Protein AF-A0A1Q3H1D0-F1 (afdb_monomer_lite)

Sequence (96 aa):
MNHSVKCPDCQSEKIVIHGYERLSLLCVSCALVFTPELAIVKPDTEGNLRRLMFMTKQISSSATLALYRDLTGRSKAEAKKFVEGITFESIKITKA

Radius of gyration: 13.1 Å; chains: 1; bounding box: 30×27×30 Å

pLDDT: mean 82.78, std 12.94, range [34.0, 93.62]

Foldseek 3Di:
DPQQFAQLAPRDSQWDFDDDPATWIARPVPRDIQGLVVCLVCVPPLLNVLRNLSRVVSVPLVVSLVVVCVSPVDDSVVSNVSSVPRDS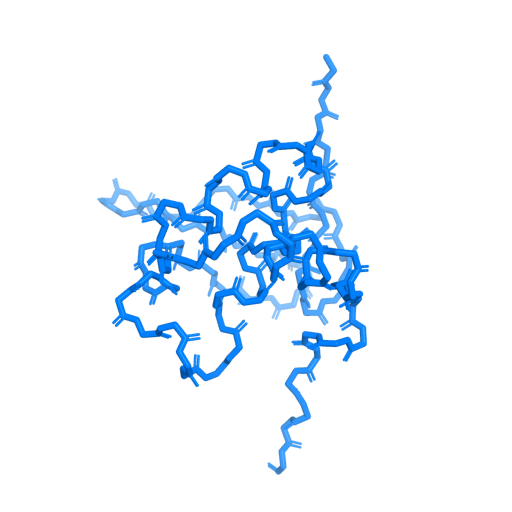VVNHPPPD

Structure (mmCIF, N/CA/C/O backbone):
data_AF-A0A1Q3H1D0-F1
#
_entry.id   AF-A0A1Q3H1D0-F1
#
loop_
_atom_site.group_PDB
_atom_site.id
_atom_site.type_symbol
_atom_site.label_atom_id
_atom_site.label_alt_id
_atom_site.label_comp_id
_atom_site.label_asym_id
_atom_site.label_entity_id
_atom_site.label_seq_id
_atom_site.pdbx_PDB_ins_code
_atom_site.Cartn_x
_atom_site.Cartn_y
_atom_site.Cartn_z
_atom_site.occupancy
_atom_site.B_iso_or_equiv
_atom_site.auth_seq_id
_atom_site.auth_comp_id
_atom_site.auth_asym_id
_atom_site.auth_atom_id
_atom_site.pdbx_PDB_model_num
ATOM 1 N N . MET A 1 1 ? 16.670 0.116 11.729 1.00 42.84 1 MET A N 1
ATOM 2 C CA . MET A 1 1 ? 16.050 -1.021 11.013 1.00 42.84 1 MET A CA 1
ATOM 3 C C . MET A 1 1 ? 15.915 -0.631 9.549 1.00 42.84 1 MET A C 1
ATOM 5 O O . MET A 1 1 ? 15.287 0.384 9.284 1.00 42.84 1 MET A O 1
ATOM 9 N N . ASN A 1 2 ? 16.51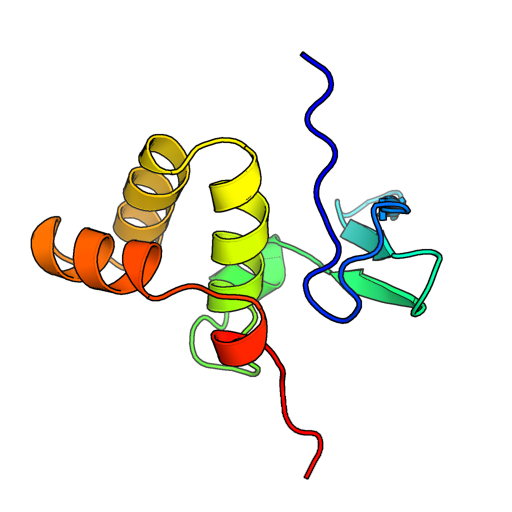4 -1.380 8.618 1.00 51.91 2 ASN A N 1
ATOM 10 C CA . ASN A 1 2 ? 16.227 -1.213 7.189 1.00 51.91 2 ASN A CA 1
ATOM 11 C C . ASN A 1 2 ? 14.917 -1.945 6.896 1.00 51.91 2 ASN A C 1
ATOM 13 O O . ASN A 1 2 ? 14.896 -3.172 6.829 1.00 51.91 2 ASN A O 1
ATOM 17 N N . HIS A 1 3 ? 13.815 -1.206 6.796 1.00 58.22 3 HIS A N 1
ATOM 18 C CA . HIS A 1 3 ? 12.543 -1.784 6.380 1.00 58.22 3 HIS A CA 1
ATOM 19 C C . HIS A 1 3 ? 12.596 -2.021 4.869 1.00 58.22 3 HIS A C 1
ATOM 21 O O . HIS A 1 3 ? 12.545 -1.077 4.085 1.00 58.22 3 HIS A O 1
ATOM 27 N N . SER A 1 4 ? 12.740 -3.284 4.469 1.00 75.81 4 SER A N 1
ATOM 28 C CA . SER A 1 4 ? 12.585 -3.696 3.075 1.00 75.81 4 SER A CA 1
ATOM 29 C C . SER A 1 4 ? 11.090 -3.764 2.758 1.00 75.81 4 SER A C 1
ATOM 31 O O . SER A 1 4 ? 10.361 -4.552 3.361 1.00 75.81 4 SER A O 1
ATOM 33 N N . VAL A 1 5 ? 10.616 -2.892 1.866 1.00 86.81 5 VAL A N 1
ATOM 34 C CA . VAL A 1 5 ? 9.222 -2.887 1.403 1.00 86.81 5 VAL A CA 1
ATOM 35 C C . VAL A 1 5 ? 9.107 -3.822 0.203 1.00 86.81 5 VAL A C 1
ATOM 37 O O . VAL A 1 5 ? 9.832 -3.683 -0.779 1.00 86.81 5 VAL A O 1
ATOM 40 N N . LYS A 1 6 ? 8.169 -4.765 0.266 1.00 91.00 6 LYS A N 1
ATOM 41 C CA . LYS A 1 6 ? 7.857 -5.700 -0.816 1.00 91.00 6 LYS A CA 1
ATOM 42 C C . LYS A 1 6 ? 6.917 -5.083 -1.832 1.00 91.00 6 LYS A C 1
ATOM 44 O O . LYS A 1 6 ? 5.954 -4.395 -1.477 1.00 91.00 6 LYS A O 1
ATOM 49 N N . CYS A 1 7 ? 7.179 -5.398 -3.097 1.00 90.75 7 CYS A N 1
ATOM 50 C CA . CYS A 1 7 ? 6.414 -4.913 -4.232 1.00 90.75 7 CYS A CA 1
ATOM 51 C C . CYS A 1 7 ? 4.953 -5.373 -4.134 1.00 90.75 7 CYS A C 1
ATOM 53 O O . CYS A 1 7 ? 4.710 -6.567 -3.937 1.00 90.75 7 CYS A O 1
ATOM 55 N N . PRO A 1 8 ? 3.979 -4.469 -4.329 1.00 89.12 8 PRO A N 1
ATOM 56 C CA . PRO A 1 8 ? 2.566 -4.822 -4.258 1.00 89.12 8 PRO A CA 1
ATOM 57 C C . PRO A 1 8 ? 2.085 -5.729 -5.406 1.00 89.12 8 PRO A C 1
ATOM 59 O O . PRO A 1 8 ? 1.008 -6.299 -5.285 1.00 89.12 8 PRO A O 1
ATOM 62 N N . ASP A 1 9 ? 2.870 -5.907 -6.478 1.00 88.50 9 ASP A N 1
ATOM 63 C CA . ASP A 1 9 ? 2.486 -6.731 -7.639 1.00 88.50 9 ASP A CA 1
ATOM 64 C C . ASP A 1 9 ? 3.202 -8.087 -7.709 1.00 88.50 9 ASP A C 1
ATOM 66 O O . ASP A 1 9 ? 2.634 -9.053 -8.213 1.00 88.50 9 ASP A O 1
ATOM 70 N N . CYS A 1 10 ? 4.437 -8.188 -7.207 1.00 90.25 10 CYS A N 1
ATOM 71 C CA . CYS A 1 10 ? 5.235 -9.420 -7.303 1.00 90.25 10 CYS A CA 1
ATOM 72 C C . CYS A 1 10 ? 5.935 -9.83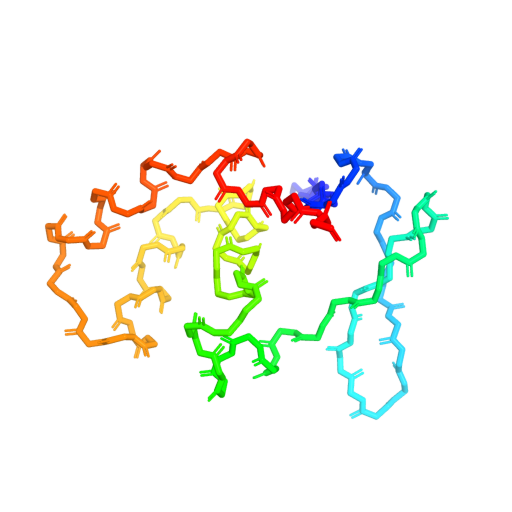3 -6.002 1.00 90.25 10 CYS A C 1
ATOM 74 O O . CYS A 1 10 ? 6.715 -10.780 -6.013 1.00 90.25 10 CYS A O 1
ATOM 76 N N . GLN A 1 11 ? 5.706 -9.114 -4.896 1.00 90.88 11 GLN A N 1
ATOM 77 C CA . GLN A 1 11 ? 6.333 -9.326 -3.581 1.00 90.88 11 GLN A CA 1
ATOM 78 C C . GLN A 1 11 ? 7.869 -9.254 -3.537 1.00 90.88 11 GLN A C 1
ATOM 80 O O . GLN A 1 11 ? 8.464 -9.508 -2.491 1.00 90.88 11 GLN A O 1
ATOM 85 N N . SER A 1 12 ? 8.521 -8.865 -4.633 1.00 91.44 12 SER A N 1
ATOM 86 C CA . SER A 1 12 ? 9.965 -8.650 -4.658 1.00 91.44 12 SER A CA 1
ATOM 87 C C . SER A 1 12 ? 10.378 -7.515 -3.724 1.00 91.44 12 SER A C 1
ATOM 89 O O . SER A 1 12 ? 9.733 -6.470 -3.676 1.00 91.44 12 SER A O 1
ATOM 91 N N . GLU A 1 13 ? 11.499 -7.703 -3.038 1.00 91.06 13 GLU A N 1
ATOM 92 C CA . GLU A 1 13 ? 12.161 -6.693 -2.204 1.00 91.06 13 GLU A CA 1
ATOM 93 C C . GLU A 1 13 ? 13.028 -5.724 -3.027 1.00 91.06 13 GLU A C 1
ATOM 95 O O . GLU A 1 13 ? 13.599 -4.774 -2.500 1.00 91.06 13 GLU A O 1
ATOM 100 N N . LYS A 1 14 ? 13.124 -5.938 -4.347 1.00 90.12 14 LYS A N 1
ATOM 101 C CA . LYS A 1 14 ? 13.907 -5.102 -5.266 1.00 90.12 14 LYS A CA 1
ATOM 102 C C . LYS A 1 14 ? 13.129 -3.846 -5.669 1.00 90.12 14 LYS A C 1
ATOM 104 O O . LYS A 1 14 ? 12.819 -3.665 -6.849 1.00 90.12 14 LYS A O 1
ATOM 109 N N . ILE A 1 15 ? 12.773 -3.015 -4.691 1.00 89.69 15 ILE A N 1
ATOM 110 C CA . ILE A 1 15 ? 12.173 -1.694 -4.913 1.00 89.69 15 ILE A CA 1
ATOM 111 C C . ILE A 1 15 ? 13.245 -0.616 -4.780 1.00 89.69 15 ILE A C 1
ATOM 113 O O . ILE A 1 15 ? 14.009 -0.604 -3.818 1.00 89.69 15 ILE A O 1
ATOM 117 N N . VAL A 1 16 ? 13.271 0.311 -5.735 1.00 88.75 16 VAL A N 1
ATOM 118 C CA . VAL A 1 16 ? 14.158 1.477 -5.735 1.00 88.75 16 VAL A CA 1
ATOM 119 C C . VAL A 1 16 ? 13.354 2.764 -5.892 1.00 88.75 16 VAL A C 1
ATOM 121 O O . VAL A 1 16 ? 12.245 2.753 -6.429 1.00 88.75 16 VAL A O 1
ATOM 124 N N . ILE A 1 17 ? 13.920 3.883 -5.443 1.00 86.69 17 ILE A N 1
ATOM 125 C CA . ILE A 1 17 ? 13.377 5.208 -5.752 1.00 86.69 17 ILE A CA 1
ATOM 126 C C . ILE A 1 17 ? 13.600 5.479 -7.245 1.00 86.69 17 ILE A C 1
ATOM 128 O O . ILE A 1 17 ? 14.678 5.224 -7.780 1.00 86.69 17 ILE A O 1
ATOM 132 N N . HIS A 1 18 ? 12.567 5.975 -7.917 1.00 85.12 18 HIS A N 1
ATOM 133 C CA . HIS A 1 18 ? 12.554 6.296 -9.335 1.00 85.12 18 HIS A CA 1
ATOM 134 C C . HIS A 1 18 ? 11.913 7.668 -9.560 1.00 85.12 18 HIS A C 1
ATOM 136 O O . HIS A 1 18 ? 10.889 7.983 -8.957 1.00 85.12 18 HIS A O 1
ATOM 142 N N . GLY A 1 19 ? 12.492 8.454 -10.466 1.00 77.06 19 GLY A N 1
ATOM 143 C CA . GLY A 1 19 ? 12.028 9.801 -10.800 1.00 77.06 19 GLY A CA 1
ATOM 144 C C . GLY A 1 19 ? 12.893 10.900 -10.180 1.00 77.06 19 GLY A C 1
ATOM 145 O O . GLY A 1 19 ? 13.355 10.782 -9.049 1.00 77.06 19 GLY A O 1
ATOM 146 N N . TYR A 1 20 ? 13.133 11.955 -10.962 1.00 63.41 20 TYR A N 1
ATOM 147 C CA . TYR A 1 20 ? 13.962 13.105 -10.576 1.00 63.41 20 TYR A CA 1
ATOM 148 C C . TYR A 1 20 ? 13.119 14.254 -9.993 1.00 63.41 20 TYR A C 1
ATOM 150 O O . TYR A 1 20 ? 13.564 14.953 -9.091 1.00 63.41 20 TYR A O 1
ATOM 158 N N . GLU A 1 21 ? 11.879 14.416 -10.474 1.00 74.50 21 GLU A N 1
ATOM 159 C CA . GLU A 1 21 ? 10.962 15.500 -10.073 1.00 74.50 21 GLU A CA 1
ATOM 160 C C . GLU A 1 21 ? 9.761 15.019 -9.246 1.00 74.50 21 GLU A C 1
ATOM 162 O O . GLU A 1 21 ? 9.146 15.799 -8.523 1.00 74.50 21 GLU A O 1
ATOM 167 N N . ARG A 1 22 ? 9.412 13.731 -9.345 1.00 75.94 22 ARG A N 1
ATOM 168 C CA . ARG A 1 22 ? 8.327 13.102 -8.581 1.00 75.94 22 ARG A CA 1
ATOM 169 C C . ARG A 1 22 ? 8.821 11.822 -7.943 1.00 75.94 22 ARG A C 1
ATOM 171 O O . ARG A 1 22 ? 9.397 10.978 -8.630 1.00 75.94 22 ARG A O 1
ATOM 178 N N . LEU A 1 23 ? 8.540 11.659 -6.654 1.00 82.44 23 LEU A N 1
ATOM 179 C CA . LEU A 1 23 ? 8.907 10.457 -5.920 1.00 82.44 23 LEU A CA 1
ATOM 180 C C . LEU A 1 23 ? 8.037 9.285 -6.392 1.00 82.44 23 LEU A C 1
ATOM 182 O O . LEU A 1 23 ? 6.868 9.169 -6.026 1.00 82.44 23 LEU A O 1
ATOM 186 N N . SER A 1 24 ? 8.614 8.406 -7.204 1.00 87.50 24 SER A N 1
ATOM 187 C CA . SER A 1 24 ? 8.014 7.121 -7.559 1.00 87.50 24 SER A CA 1
ATOM 188 C C . SER A 1 24 ? 8.873 5.975 -7.034 1.00 87.50 24 SER A C 1
ATOM 190 O O . SER A 1 24 ? 10.053 6.129 -6.726 1.00 87.50 24 SER A O 1
ATOM 192 N N . LEU A 1 25 ? 8.264 4.806 -6.908 1.00 89.12 25 LEU A N 1
ATOM 193 C CA . LEU A 1 25 ? 8.921 3.564 -6.531 1.00 89.12 25 LEU A CA 1
ATOM 194 C C . LEU A 1 25 ? 8.908 2.633 -7.739 1.00 89.12 25 LEU A C 1
ATOM 196 O O . LEU A 1 25 ? 7.844 2.338 -8.275 1.00 89.12 25 LEU A O 1
ATOM 200 N N . LEU A 1 26 ? 10.076 2.165 -8.166 1.00 89.88 26 LEU A N 1
ATOM 201 C CA . LEU A 1 26 ? 10.217 1.177 -9.231 1.00 89.88 26 LEU A CA 1
ATOM 202 C C . LEU A 1 26 ? 10.521 -0.188 -8.620 1.00 89.88 26 LEU A C 1
ATOM 204 O O . LEU A 1 26 ? 11.515 -0.345 -7.913 1.00 89.88 26 LEU A O 1
ATOM 208 N N . CYS A 1 27 ? 9.718 -1.198 -8.942 1.00 92.31 27 CYS A N 1
ATOM 209 C CA . CYS A 1 27 ? 10.106 -2.583 -8.716 1.00 92.31 27 CYS A CA 1
ATOM 210 C C . CYS A 1 27 ? 10.939 -3.090 -9.894 1.00 92.31 27 CYS A C 1
ATOM 212 O O . CYS A 1 27 ? 10.422 -3.298 -10.989 1.00 92.31 27 CYS A O 1
ATOM 214 N N . VAL A 1 28 ? 12.214 -3.380 -9.651 1.00 91.81 28 VAL A N 1
ATOM 215 C CA . VAL A 1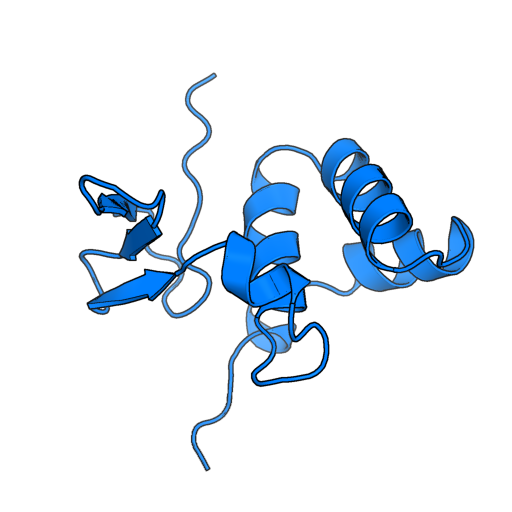 28 ? 13.144 -3.871 -10.681 1.00 91.81 28 VAL A CA 1
ATOM 216 C C . VAL A 1 28 ? 12.753 -5.269 -11.184 1.00 91.81 28 VAL A C 1
ATOM 218 O O . VAL A 1 28 ? 13.119 -5.658 -12.287 1.00 91.81 28 VAL A O 1
ATOM 221 N N . SER A 1 29 ? 11.988 -6.039 -10.402 1.00 93.62 29 SER A N 1
ATOM 222 C CA . SER A 1 29 ? 11.588 -7.404 -10.775 1.00 93.62 29 SER A CA 1
ATOM 223 C C . SER A 1 29 ? 10.410 -7.481 -11.739 1.00 93.62 29 SER A C 1
ATOM 225 O O . SER A 1 29 ? 10.392 -8.379 -12.572 1.00 93.62 29 SER A O 1
ATOM 227 N N . CYS A 1 30 ? 9.421 -6.594 -11.621 1.00 91.12 30 CYS A N 1
ATOM 228 C CA . CYS A 1 30 ? 8.226 -6.619 -12.477 1.00 91.12 30 CYS A CA 1
ATOM 229 C C . CYS A 1 30 ? 8.003 -5.323 -13.265 1.00 91.12 30 CYS A C 1
ATOM 231 O O . CYS A 1 30 ? 6.969 -5.184 -13.910 1.00 91.12 30 CYS A O 1
ATOM 233 N N . ALA A 1 31 ? 8.945 -4.379 -13.190 1.00 90.00 31 ALA A N 1
ATOM 234 C CA . ALA A 1 31 ? 8.867 -3.053 -13.799 1.00 90.00 31 ALA A CA 1
ATOM 235 C C . ALA A 1 31 ? 7.653 -2.210 -13.358 1.00 90.00 31 ALA A C 1
ATOM 237 O O . ALA A 1 31 ? 7.324 -1.218 -14.005 1.00 90.00 31 ALA A O 1
ATOM 238 N N . LEU A 1 32 ? 6.996 -2.565 -12.244 1.00 87.94 32 LEU A N 1
ATOM 239 C CA . LEU A 1 32 ? 5.950 -1.728 -11.662 1.00 87.94 32 LEU A CA 1
ATOM 240 C C . LEU A 1 32 ? 6.550 -0.378 -11.264 1.00 87.94 32 LEU A C 1
ATOM 242 O O . LEU A 1 32 ? 7.447 -0.335 -10.422 1.00 87.94 32 LEU A O 1
ATOM 246 N N . VAL A 1 33 ? 5.991 0.703 -11.800 1.00 88.81 33 VAL A N 1
ATOM 247 C CA . VAL A 1 33 ? 6.217 2.065 -11.316 1.00 88.81 33 VAL A CA 1
ATOM 248 C C . VAL A 1 33 ? 5.013 2.468 -10.478 1.00 88.81 33 VAL A C 1
ATOM 250 O O . VAL A 1 33 ? 3.893 2.542 -10.977 1.00 88.81 33 VAL A O 1
ATOM 253 N N . PHE A 1 34 ? 5.236 2.703 -9.191 1.00 87.12 34 PHE A N 1
ATOM 254 C CA . PHE A 1 34 ? 4.211 3.126 -8.254 1.00 87.12 34 PHE A CA 1
ATOM 255 C C . PHE A 1 34 ? 4.452 4.569 -7.818 1.00 87.12 34 PHE A C 1
ATOM 257 O O . PHE A 1 34 ? 5.495 4.882 -7.246 1.00 87.12 34 PHE A O 1
ATOM 264 N N . THR A 1 35 ? 3.469 5.440 -8.032 1.00 87.19 35 THR A N 1
ATOM 265 C CA . THR A 1 35 ? 3.525 6.849 -7.622 1.00 87.19 35 THR A CA 1
ATOM 266 C C . THR A 1 35 ? 2.530 7.081 -6.478 1.00 87.19 35 THR A C 1
ATOM 268 O O . THR A 1 35 ? 1.323 7.127 -6.735 1.00 87.19 35 THR A O 1
ATOM 271 N N . PRO A 1 36 ? 2.990 7.229 -5.217 1.00 81.19 36 PRO A N 1
ATOM 272 C CA . PRO A 1 36 ? 2.112 7.370 -4.051 1.00 81.19 36 PRO A CA 1
ATOM 273 C C . PRO A 1 36 ? 1.106 8.519 -4.154 1.00 81.19 36 PRO A C 1
ATOM 275 O O . PRO A 1 36 ? -0.037 8.370 -3.734 1.00 81.19 36 PRO A O 1
ATOM 278 N N . GLU A 1 37 ? 1.497 9.639 -4.761 1.00 79.75 37 GLU A N 1
ATOM 279 C CA . GLU A 1 37 ? 0.620 10.800 -4.949 1.00 79.75 37 GLU A CA 1
ATOM 280 C C . GLU A 1 37 ? -0.633 10.454 -5.768 1.00 79.75 37 GLU A C 1
ATOM 282 O O . GLU A 1 37 ? -1.739 10.877 -5.434 1.00 79.75 37 GLU A O 1
ATOM 287 N N . LEU A 1 38 ? -0.496 9.613 -6.801 1.00 74.00 38 LEU A N 1
ATOM 288 C CA . LEU A 1 38 ? -1.625 9.206 -7.643 1.00 74.00 38 LEU A CA 1
ATOM 289 C C . LEU A 1 38 ? -2.596 8.274 -6.909 1.00 74.00 38 LEU A C 1
ATOM 291 O O . LEU A 1 38 ? -3.793 8.289 -7.197 1.00 74.00 38 LEU A O 1
ATOM 295 N N . ALA A 1 39 ? -2.103 7.504 -5.936 1.00 74.44 39 ALA A N 1
ATOM 296 C CA . ALA A 1 39 ? -2.939 6.636 -5.110 1.00 74.44 39 ALA A CA 1
ATOM 297 C C . ALA A 1 39 ? -3.917 7.421 -4.222 1.00 74.44 39 ALA A C 1
ATOM 299 O O . ALA A 1 39 ? -4.952 6.882 -3.834 1.00 74.44 39 ALA A O 1
ATOM 300 N N . ILE A 1 40 ? -3.594 8.680 -3.914 1.00 70.56 40 ILE A N 1
ATOM 301 C CA . ILE A 1 40 ? -4.402 9.560 -3.066 1.00 70.56 40 ILE A CA 1
ATOM 302 C C . ILE A 1 40 ? -5.473 10.287 -3.886 1.00 70.56 40 ILE A C 1
ATOM 304 O O . ILE A 1 40 ? -6.605 10.418 -3.435 1.00 70.56 40 ILE A O 1
ATOM 308 N N . VAL A 1 41 ? -5.141 10.729 -5.103 1.00 66.88 41 VAL A N 1
ATOM 309 C CA . VAL A 1 41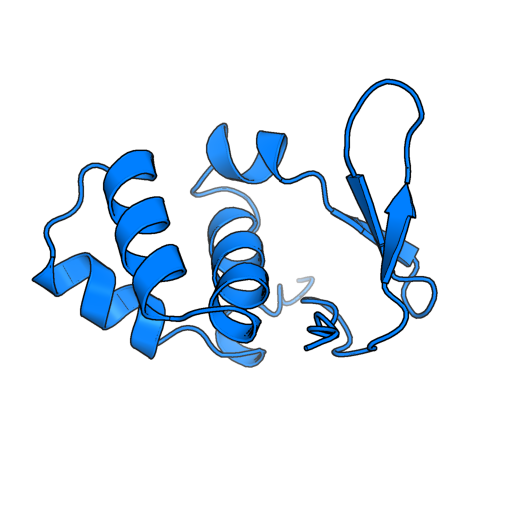 ? -6.057 11.503 -5.964 1.00 66.88 41 VAL A CA 1
ATOM 310 C C . VAL A 1 41 ? -7.196 10.640 -6.524 1.00 66.88 41 VAL A C 1
ATOM 312 O O . VAL A 1 41 ? -8.285 11.145 -6.784 1.00 66.88 41 VAL A O 1
ATOM 315 N N . LYS A 1 42 ? -6.965 9.334 -6.707 1.00 63.97 42 LYS A N 1
ATOM 316 C CA . LYS A 1 42 ? -7.957 8.381 -7.232 1.00 63.97 42 LYS A CA 1
ATOM 317 C C . LYS A 1 42 ? -8.047 7.130 -6.347 1.00 63.97 42 LYS A C 1
ATOM 319 O O . LYS A 1 42 ? -7.614 6.054 -6.765 1.00 63.97 42 LYS A O 1
ATOM 324 N N . PRO A 1 43 ? -8.595 7.245 -5.125 1.00 58.72 43 PRO A N 1
ATOM 325 C CA . PRO A 1 43 ? -8.546 6.174 -4.130 1.00 58.72 43 PRO A CA 1
ATOM 326 C C . PRO A 1 43 ? -9.302 4.902 -4.552 1.00 58.72 43 PRO A C 1
ATOM 328 O O . PRO A 1 43 ? -8.906 3.800 -4.169 1.00 58.72 43 PRO A O 1
ATOM 331 N N . ASP A 1 44 ? -10.337 5.049 -5.385 1.00 59.31 44 ASP A N 1
ATOM 332 C CA . ASP A 1 44 ? -11.190 3.950 -5.858 1.00 59.31 44 ASP A CA 1
ATOM 333 C C . ASP A 1 44 ? -10.776 3.385 -7.229 1.00 59.31 44 ASP A C 1
ATOM 335 O O . ASP A 1 44 ? -11.356 2.410 -7.703 1.00 59.31 44 ASP A O 1
ATOM 339 N N . THR A 1 45 ? -9.769 3.967 -7.889 1.00 56.84 45 THR A N 1
ATOM 340 C CA . THR A 1 45 ? -9.316 3.521 -9.215 1.00 56.84 45 THR A CA 1
ATOM 341 C C . THR A 1 45 ? -8.122 2.574 -9.078 1.00 56.84 45 THR A C 1
ATOM 343 O O . THR A 1 45 ? -7.138 2.884 -8.405 1.00 56.84 45 THR A O 1
ATOM 346 N N . GLU A 1 46 ? -8.209 1.399 -9.711 1.00 63.66 46 GLU A N 1
ATOM 347 C CA . GLU A 1 46 ? -7.095 0.443 -9.879 1.00 63.66 46 GLU A CA 1
ATOM 348 C C . GLU A 1 46 ? -6.434 -0.050 -8.573 1.00 63.66 46 GLU A C 1
ATOM 350 O O . GLU A 1 46 ? -5.304 -0.522 -8.574 1.00 63.66 46 GLU A O 1
ATOM 355 N N . GLY A 1 47 ? -7.096 0.053 -7.418 1.00 74.75 47 GLY A N 1
ATOM 356 C CA . GLY A 1 47 ? -6.553 -0.459 -6.153 1.00 74.75 47 GLY A CA 1
ATOM 357 C C . GLY A 1 47 ? -5.284 0.252 -5.659 1.00 74.75 47 GLY A C 1
ATOM 358 O O . GLY A 1 47 ? -4.631 -0.246 -4.740 1.00 74.75 47 GLY A O 1
ATOM 359 N N . ASN A 1 48 ? -4.934 1.421 -6.204 1.00 81.38 48 ASN A N 1
ATOM 360 C CA . ASN A 1 48 ? -3.702 2.131 -5.849 1.00 81.38 48 ASN A CA 1
ATOM 361 C C . ASN A 1 48 ? -3.661 2.550 -4.372 1.00 81.38 48 ASN A C 1
ATOM 363 O O . ASN A 1 48 ? -2.613 2.416 -3.739 1.00 81.38 48 ASN A O 1
ATOM 367 N N . LEU A 1 49 ? -4.794 2.949 -3.778 1.00 85.31 49 LEU A N 1
ATOM 368 C CA . LEU A 1 49 ? -4.871 3.200 -2.334 1.00 85.31 49 LEU A CA 1
ATOM 369 C C . LEU A 1 49 ? -4.587 1.929 -1.522 1.00 85.31 49 LEU A C 1
ATOM 371 O O . LEU A 1 49 ? -3.846 1.971 -0.542 1.00 85.31 49 LEU A O 1
ATOM 375 N N . ARG A 1 50 ? -5.128 0.776 -1.935 1.00 87.31 50 ARG A N 1
ATOM 376 C CA . ARG A 1 50 ? -4.853 -0.506 -1.266 1.00 87.31 50 ARG A CA 1
ATOM 377 C C . ARG A 1 50 ? -3.384 -0.899 -1.389 1.00 87.31 50 ARG A C 1
ATOM 379 O O . ARG A 1 50 ? -2.804 -1.342 -0.403 1.00 87.31 50 ARG A O 1
ATOM 386 N N . ARG A 1 51 ? -2.770 -0.695 -2.558 1.00 88.75 51 ARG A N 1
ATOM 387 C CA . ARG A 1 51 ? -1.332 -0.914 -2.780 1.00 88.75 51 ARG A CA 1
ATOM 388 C C . ARG A 1 51 ? -0.474 0.007 -1.909 1.00 88.75 51 ARG A C 1
ATOM 390 O O . ARG A 1 51 ? 0.478 -0.471 -1.298 1.00 88.75 51 ARG A O 1
ATOM 397 N N . LEU A 1 52 ? -0.842 1.288 -1.780 1.00 89.81 52 LEU A N 1
ATOM 398 C CA . LEU A 1 52 ? -0.177 2.223 -0.867 1.00 89.81 52 LEU A CA 1
ATOM 399 C C . LEU A 1 52 ? -0.244 1.712 0.574 1.00 89.81 52 LEU A C 1
ATOM 401 O O . LEU A 1 52 ? 0.788 1.588 1.227 1.00 89.81 52 LEU A O 1
ATOM 405 N N . MET A 1 53 ? -1.447 1.363 1.040 1.00 91.56 53 MET A N 1
ATOM 406 C CA . MET A 1 53 ? -1.648 0.859 2.398 1.00 91.56 53 MET A CA 1
ATOM 407 C C . MET A 1 53 ? -0.946 -0.486 2.636 1.00 91.56 53 MET A C 1
ATOM 409 O O . MET A 1 53 ? -0.454 -0.735 3.730 1.00 91.56 53 MET A O 1
ATOM 413 N N . PHE A 1 54 ? -0.848 -1.352 1.624 1.00 91.62 54 PHE A N 1
ATOM 414 C CA . PHE A 1 54 ? -0.071 -2.589 1.709 1.00 91.62 54 PHE A CA 1
ATOM 415 C C . PHE A 1 54 ? 1.414 -2.305 1.932 1.00 91.62 54 PHE A C 1
ATOM 417 O O . PHE A 1 54 ? 2.039 -2.935 2.781 1.00 91.62 54 PHE A O 1
ATOM 424 N N . MET A 1 55 ? 1.990 -1.354 1.197 1.00 90.12 55 MET A N 1
ATOM 425 C CA . MET A 1 55 ? 3.401 -0.997 1.344 1.00 90.12 55 MET A CA 1
ATOM 426 C C . MET A 1 55 ? 3.698 -0.327 2.686 1.00 90.12 55 MET A C 1
ATOM 428 O O . MET A 1 55 ? 4.669 -0.691 3.345 1.00 90.12 55 MET A O 1
ATOM 432 N N . THR A 1 56 ? 2.854 0.599 3.143 1.00 91.19 56 THR A N 1
ATOM 433 C CA . THR A 1 56 ? 3.052 1.269 4.438 1.00 91.19 56 THR A CA 1
ATOM 434 C C . THR A 1 56 ? 2.834 0.322 5.622 1.00 91.19 56 THR A C 1
ATOM 436 O O . THR A 1 56 ? 3.558 0.422 6.618 1.00 91.19 56 THR A O 1
ATOM 439 N N . LYS A 1 57 ? 1.926 -0.663 5.506 1.00 92.44 57 LYS A N 1
ATOM 440 C CA . LYS A 1 57 ? 1.655 -1.670 6.555 1.00 92.44 57 LYS A CA 1
ATOM 441 C C . LYS A 1 57 ? 2.885 -2.511 6.889 1.00 92.44 57 LYS A C 1
ATOM 443 O O . LYS A 1 57 ? 3.043 -2.900 8.045 1.00 92.44 57 LYS A O 1
ATOM 448 N N . GLN A 1 58 ? 3.756 -2.751 5.908 1.00 90.38 58 GLN A N 1
ATOM 449 C CA . GLN A 1 58 ? 5.017 -3.483 6.086 1.00 90.38 58 GLN A CA 1
ATOM 450 C C . GLN A 1 58 ? 6.030 -2.728 6.956 1.00 90.38 58 GLN A C 1
ATOM 452 O O . GLN A 1 58 ? 6.902 -3.344 7.564 1.00 90.38 58 GLN A O 1
ATOM 457 N N . ILE A 1 59 ? 5.908 -1.401 7.028 1.00 89.25 59 ILE A N 1
ATOM 458 C CA . ILE A 1 59 ? 6.730 -0.552 7.892 1.00 89.25 59 ILE A CA 1
ATOM 459 C C . ILE A 1 59 ? 6.050 -0.421 9.257 1.00 89.25 59 ILE A C 1
ATOM 461 O O . ILE A 1 59 ? 6.662 -0.678 10.290 1.00 89.25 59 ILE A O 1
ATOM 465 N N . SER A 1 60 ? 4.773 -0.023 9.268 1.00 91.38 60 SER A N 1
ATOM 466 C CA . SER A 1 60 ? 4.001 0.156 10.496 1.00 91.38 60 SER A CA 1
ATOM 467 C C . SER A 1 60 ? 2.495 0.093 10.248 1.00 91.38 60 SER A C 1
ATOM 469 O O . SER A 1 60 ? 1.913 0.919 9.541 1.00 91.38 60 SER A O 1
ATOM 471 N N . SER A 1 61 ? 1.827 -0.853 10.913 1.00 90.06 61 SER A N 1
ATOM 472 C CA . SER A 1 61 ? 0.365 -0.978 10.860 1.00 90.06 61 SER A CA 1
ATOM 473 C C . SER A 1 61 ? -0.356 0.208 11.515 1.00 90.06 61 SER A C 1
ATOM 475 O O . SER A 1 61 ? -1.404 0.628 11.029 1.00 90.06 61 SER A O 1
ATOM 477 N N . SER A 1 62 ? 0.201 0.791 12.584 1.00 90.94 62 SER A N 1
ATOM 478 C CA . SER A 1 62 ? -0.401 1.947 13.262 1.00 90.94 62 SER A CA 1
ATOM 479 C C . SER A 1 62 ? -0.292 3.221 12.425 1.00 90.94 62 SER A C 1
ATOM 481 O O . SER A 1 62 ? -1.279 3.946 12.298 1.00 90.94 62 SER A O 1
ATOM 483 N N . ALA A 1 63 ? 0.864 3.455 11.793 1.00 91.38 63 ALA A N 1
ATOM 484 C CA . ALA A 1 63 ? 1.053 4.581 10.879 1.00 91.38 63 ALA A CA 1
ATOM 485 C C . ALA A 1 63 ? 0.158 4.450 9.639 1.00 91.38 63 ALA A C 1
ATOM 487 O O . ALA A 1 63 ? -0.442 5.426 9.202 1.00 91.38 63 ALA A O 1
ATOM 488 N N . THR A 1 64 ? -0.006 3.229 9.123 1.00 92.62 64 THR A N 1
ATOM 489 C CA . THR A 1 64 ? -0.917 2.939 8.004 1.00 92.62 64 THR A CA 1
ATOM 490 C C . THR A 1 64 ? -2.366 3.243 8.354 1.00 92.62 64 THR A C 1
ATOM 492 O O . THR A 1 64 ? -3.085 3.833 7.554 1.00 92.62 64 THR A O 1
ATOM 495 N N . LEU A 1 65 ? -2.801 2.875 9.562 1.00 93.19 65 LEU A N 1
ATOM 496 C CA . LEU A 1 65 ? -4.146 3.179 10.040 1.00 93.19 65 LEU A CA 1
ATOM 497 C C . LEU A 1 65 ? -4.373 4.687 10.156 1.00 93.19 65 LEU A C 1
ATOM 499 O O . LEU A 1 65 ? -5.430 5.161 9.745 1.00 93.19 65 LEU A O 1
ATOM 503 N N . ALA A 1 66 ? -3.410 5.429 10.710 1.00 91.75 66 ALA A N 1
ATOM 504 C CA . ALA A 1 66 ? -3.489 6.887 10.793 1.00 91.75 66 ALA A CA 1
ATOM 505 C C . ALA A 1 66 ? -3.579 7.510 9.392 1.00 91.75 66 ALA A C 1
ATOM 507 O O . ALA A 1 66 ? -4.558 8.186 9.095 1.00 91.75 66 ALA A O 1
ATOM 508 N N . LEU A 1 67 ? -2.652 7.146 8.500 1.00 90.81 67 LEU A N 1
ATOM 509 C CA . LEU A 1 67 ? -2.625 7.626 7.121 1.00 90.81 67 LEU A CA 1
ATOM 510 C C . LEU A 1 67 ? -3.940 7.342 6.384 1.00 90.81 67 LEU A C 1
ATOM 512 O O . LEU A 1 67 ? -4.504 8.234 5.764 1.00 90.81 67 LEU A O 1
ATOM 516 N N . TYR A 1 68 ? -4.472 6.120 6.465 1.00 90.44 68 TYR A N 1
ATOM 517 C CA . TYR A 1 68 ? -5.735 5.779 5.807 1.00 90.44 68 TYR A CA 1
ATOM 518 C C . TYR A 1 68 ? -6.902 6.650 6.289 1.00 90.44 68 TYR A C 1
ATOM 520 O O . TYR A 1 68 ? -7.744 7.055 5.487 1.00 90.44 68 TYR A O 1
ATOM 528 N N . ARG A 1 69 ? -6.965 6.947 7.592 1.00 91.75 69 ARG A N 1
ATOM 529 C CA . ARG A 1 69 ? -8.004 7.820 8.155 1.00 91.75 69 ARG A CA 1
ATOM 530 C C . ARG A 1 69 ? -7.858 9.246 7.654 1.00 91.75 69 ARG A C 1
ATOM 532 O O . ARG A 1 69 ? -8.857 9.819 7.236 1.00 91.75 69 ARG A O 1
ATOM 539 N N . ASP A 1 70 ? -6.639 9.769 7.648 1.00 89.50 70 ASP A N 1
ATOM 540 C CA . ASP A 1 70 ? -6.359 11.131 7.191 1.00 89.50 70 ASP A CA 1
ATOM 541 C C . ASP A 1 70 ? -6.708 11.297 5.705 1.00 89.50 70 ASP A C 1
ATOM 543 O O . ASP A 1 70 ? -7.267 12.313 5.305 1.00 89.50 70 ASP A O 1
ATOM 547 N N . LEU A 1 71 ? -6.458 10.262 4.895 1.00 85.75 71 LEU A N 1
ATOM 548 C CA . LEU A 1 71 ? -6.750 10.271 3.460 1.00 85.75 71 LEU A CA 1
ATOM 549 C C . LEU A 1 71 ? -8.232 10.078 3.113 1.00 85.75 71 LEU A C 1
ATOM 551 O O . LEU A 1 71 ? -8.670 10.538 2.064 1.00 85.75 71 LEU A O 1
ATOM 555 N N . THR A 1 72 ? -8.999 9.356 3.935 1.00 85.69 72 THR A N 1
ATOM 556 C CA . THR A 1 72 ? -10.372 8.936 3.578 1.00 85.69 72 THR A CA 1
ATOM 557 C C . THR A 1 72 ? -11.467 9.522 4.463 1.00 85.69 72 THR A C 1
ATOM 559 O O . THR A 1 72 ? -12.645 9.347 4.162 1.00 85.69 72 THR A O 1
ATOM 562 N N . GLY A 1 73 ? -11.116 10.153 5.587 1.00 87.38 73 GLY A N 1
ATOM 563 C CA . GLY A 1 73 ? -12.071 10.628 6.591 1.00 87.38 73 GLY A CA 1
ATOM 564 C C . GLY A 1 73 ? -12.806 9.516 7.353 1.00 87.38 73 GLY A C 1
ATOM 565 O O . GLY A 1 73 ? -13.708 9.803 8.139 1.00 87.38 73 GLY A O 1
ATOM 566 N N . ARG A 1 74 ? -12.451 8.239 7.144 1.00 87.88 74 ARG A N 1
ATOM 567 C CA . ARG A 1 74 ? -13.150 7.101 7.758 1.00 87.88 74 ARG A CA 1
ATOM 568 C C . ARG A 1 74 ? -12.908 6.985 9.259 1.00 87.88 74 ARG A C 1
ATOM 570 O O . ARG A 1 74 ? -11.882 7.399 9.811 1.00 87.88 74 ARG A O 1
ATOM 577 N N . SER A 1 75 ? -13.856 6.336 9.931 1.00 91.88 75 SER A N 1
ATOM 578 C CA . SER A 1 75 ? -13.757 6.075 11.363 1.00 91.88 75 SER A CA 1
ATOM 579 C C . SER A 1 75 ? -12.583 5.143 11.693 1.00 91.88 75 SER A C 1
ATOM 581 O O . SER A 1 75 ? -12.104 4.360 10.869 1.00 91.88 75 SER A O 1
ATOM 583 N N . LYS A 1 76 ? -12.130 5.175 12.953 1.00 91.19 76 LYS A N 1
ATOM 584 C CA . LYS A 1 76 ? -11.070 4.275 13.440 1.00 91.19 76 LYS A CA 1
ATOM 585 C C . LYS A 1 76 ? -11.439 2.796 13.268 1.00 91.19 76 LYS A C 1
ATOM 587 O O . LYS A 1 76 ? -10.563 1.991 12.959 1.00 91.19 76 LYS A 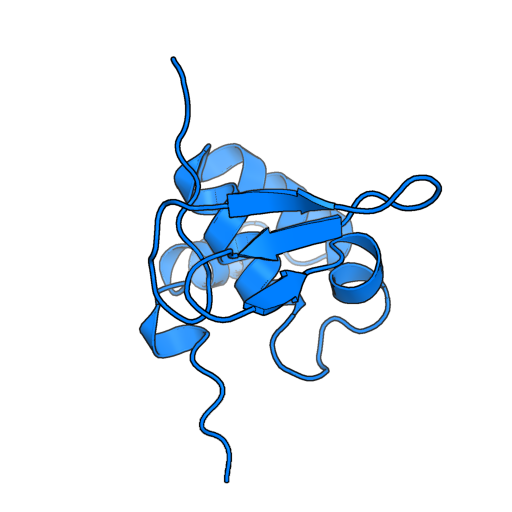O 1
ATOM 592 N N . ALA A 1 77 ? -12.711 2.442 13.464 1.00 93.25 77 ALA A N 1
ATOM 593 C CA . ALA A 1 77 ? -13.195 1.070 13.332 1.00 93.25 77 ALA A CA 1
ATOM 594 C C . ALA A 1 77 ? -13.142 0.583 11.874 1.00 93.25 77 ALA A C 1
ATOM 596 O O . ALA A 1 77 ? -12.622 -0.499 11.606 1.00 93.25 77 ALA A O 1
ATOM 597 N N . GLU A 1 78 ? -13.606 1.404 10.928 1.00 89.31 78 GLU A N 1
ATOM 598 C CA . GLU A 1 78 ? -13.526 1.097 9.495 1.00 89.31 78 GLU A CA 1
ATOM 599 C C . GLU A 1 78 ? -12.080 1.006 9.013 1.00 89.31 78 GLU A C 1
ATOM 601 O O . GLU A 1 78 ? -11.724 0.065 8.305 1.00 89.31 78 GLU A O 1
ATOM 606 N N . ALA A 1 79 ? -11.233 1.946 9.438 1.00 89.81 79 ALA A N 1
ATOM 607 C CA . ALA A 1 79 ? -9.817 1.951 9.099 1.00 89.81 79 ALA A CA 1
ATOM 608 C C . ALA A 1 79 ? -9.108 0.691 9.597 1.00 89.81 79 ALA A C 1
ATOM 610 O O . ALA A 1 79 ? -8.353 0.073 8.852 1.00 89.81 79 ALA A O 1
ATOM 611 N N . LYS A 1 80 ? -9.391 0.269 10.835 1.00 93.19 80 LYS A N 1
ATOM 612 C CA . LYS A 1 80 ? -8.843 -0.967 11.396 1.00 93.19 80 LYS A CA 1
ATOM 613 C C . LYS A 1 80 ? -9.252 -2.181 10.559 1.00 93.19 80 LYS A C 1
ATOM 615 O O . LYS A 1 80 ? -8.378 -2.914 10.107 1.00 93.19 80 LYS A O 1
ATOM 620 N N . LYS A 1 81 ? -10.552 -2.333 10.279 1.00 92.00 81 LYS A N 1
ATOM 621 C CA . LYS A 1 81 ? -11.080 -3.435 9.458 1.00 92.00 81 LYS A CA 1
ATOM 622 C C . LYS A 1 81 ? -10.441 -3.464 8.065 1.00 92.00 81 LYS A C 1
ATOM 624 O O . LYS A 1 81 ? -10.097 -4.531 7.564 1.00 92.00 81 LYS A O 1
ATOM 629 N N . PHE A 1 82 ? -10.267 -2.295 7.451 1.00 89.94 82 PHE A N 1
ATOM 630 C CA . PHE A 1 82 ? -9.625 -2.166 6.148 1.00 89.94 82 PHE A CA 1
ATOM 631 C C . PHE A 1 82 ? -8.148 -2.577 6.193 1.00 89.94 82 PHE A C 1
ATOM 633 O O . PHE A 1 82 ? -7.744 -3.453 5.435 1.00 89.94 82 PHE A O 1
ATOM 640 N N . VAL A 1 83 ? -7.350 -1.994 7.097 1.00 90.44 83 VAL A N 1
ATOM 641 C CA . VAL A 1 83 ? -5.903 -2.259 7.209 1.00 90.44 83 VAL A CA 1
ATOM 642 C C . VAL A 1 83 ? -5.615 -3.711 7.586 1.00 90.44 83 VAL A C 1
ATOM 644 O O . VAL A 1 83 ? -4.690 -4.316 7.039 1.00 90.44 83 VAL A O 1
ATOM 647 N N . GLU A 1 84 ? -6.411 -4.312 8.471 1.00 91.00 84 GLU A N 1
ATOM 648 C CA . GLU A 1 84 ? -6.295 -5.733 8.820 1.00 91.00 84 GLU A CA 1
ATOM 649 C C . GLU A 1 84 ? -6.560 -6.632 7.608 1.00 91.00 84 GLU A C 1
ATOM 651 O O . GLU A 1 84 ? -5.778 -7.550 7.361 1.00 91.00 84 GLU A O 1
ATOM 656 N N . GLY A 1 85 ? -7.570 -6.304 6.796 1.00 88.31 85 GLY A N 1
ATOM 657 C CA . GLY A 1 85 ? -7.933 -7.044 5.585 1.00 88.31 85 GLY A CA 1
ATOM 658 C C . GLY A 1 85 ? -6.999 -6.858 4.384 1.00 88.31 85 GLY A C 1
ATOM 659 O O . GLY A 1 85 ? -7.215 -7.493 3.354 1.00 88.31 85 GLY A O 1
ATOM 660 N N . ILE A 1 86 ? -5.976 -6.001 4.475 1.00 89.00 86 ILE A N 1
ATOM 661 C CA . ILE A 1 86 ? -4.996 -5.829 3.396 1.00 89.00 86 ILE A CA 1
ATOM 662 C C . ILE A 1 86 ? -3.991 -6.983 3.400 1.00 89.00 86 ILE A C 1
ATOM 664 O O . ILE A 1 86 ? -3.136 -7.087 4.289 1.00 89.00 86 ILE A O 1
ATOM 668 N N . THR A 1 87 ? -4.089 -7.801 2.356 1.00 88.25 87 THR A N 1
ATOM 669 C CA . THR A 1 87 ? -3.163 -8.872 1.966 1.00 88.25 87 THR A CA 1
ATOM 670 C C . THR A 1 87 ? -2.678 -8.667 0.530 1.00 88.25 87 THR A C 1
ATOM 672 O O . THR A 1 87 ? -3.221 -7.830 -0.196 1.00 88.25 87 THR A O 1
ATOM 675 N N . PHE A 1 88 ? -1.681 -9.438 0.094 1.00 87.44 88 PHE A N 1
ATOM 676 C CA . PHE A 1 88 ? -1.219 -9.402 -1.296 1.00 87.44 88 PHE A CA 1
ATOM 677 C C . PHE A 1 88 ? -2.331 -9.804 -2.280 1.00 87.44 88 PHE A C 1
ATOM 679 O O . PHE A 1 88 ? -2.523 -9.188 -3.322 1.00 87.44 88 PHE A O 1
ATOM 686 N N . GLU A 1 89 ? -3.140 -10.785 -1.906 1.00 85.06 89 GLU A N 1
ATOM 687 C CA . GLU A 1 89 ? -4.283 -11.266 -2.677 1.00 85.06 89 GLU A CA 1
ATOM 688 C C . GLU A 1 89 ? -5.359 -10.181 -2.794 1.00 85.06 89 GLU A C 1
ATOM 690 O O . GLU A 1 89 ? -5.961 -10.026 -3.850 1.00 85.06 89 GLU A O 1
ATOM 695 N N . SER A 1 90 ? -5.551 -9.374 -1.743 1.00 81.25 90 SER A N 1
ATOM 696 C CA . SER A 1 90 ? -6.531 -8.278 -1.731 1.00 81.25 90 SER A CA 1
ATOM 697 C C . SER A 1 90 ? -6.164 -7.090 -2.633 1.00 81.25 90 SER A C 1
ATOM 699 O O . SER A 1 90 ? -7.006 -6.222 -2.871 1.00 81.25 90 SER A O 1
ATOM 701 N N . ILE A 1 91 ? -4.904 -7.014 -3.082 1.00 81.19 91 ILE A N 1
ATOM 702 C CA . ILE A 1 91 ? -4.376 -5.921 -3.917 1.00 81.19 91 ILE A CA 1
ATOM 703 C C . ILE A 1 91 ? -3.981 -6.371 -5.321 1.00 81.19 91 ILE A C 1
ATOM 705 O O . ILE A 1 91 ? -3.658 -5.530 -6.161 1.00 81.19 91 ILE A O 1
ATOM 709 N N . LYS A 1 92 ? -3.982 -7.681 -5.576 1.00 72.94 92 LYS A N 1
ATOM 710 C CA . LYS A 1 92 ? -3.673 -8.235 -6.885 1.00 72.94 92 LYS A CA 1
ATOM 711 C C . LYS A 1 92 ? -4.779 -7.806 -7.841 1.00 72.94 92 LYS A C 1
ATOM 713 O O . LYS A 1 92 ? -5.889 -8.327 -7.790 1.00 72.94 92 LYS A O 1
ATOM 718 N N . ILE A 1 93 ? -4.481 -6.848 -8.715 1.00 63.03 93 ILE A N 1
ATOM 719 C CA . ILE A 1 93 ? -5.369 -6.543 -9.833 1.00 63.03 93 ILE A CA 1
ATOM 720 C C . ILE A 1 93 ? -5.325 -7.769 -10.739 1.00 63.03 93 ILE A C 1
ATOM 722 O O . ILE A 1 93 ? -4.326 -8.021 -11.415 1.00 63.03 93 ILE A O 1
ATOM 726 N N . THR A 1 94 ? -6.388 -8.569 -10.735 1.00 49.53 94 THR A N 1
ATOM 727 C CA . THR A 1 94 ? -6.663 -9.472 -11.849 1.00 49.53 94 THR A CA 1
ATOM 728 C C . THR A 1 94 ? -6.762 -8.599 -13.089 1.00 49.53 94 THR A C 1
ATOM 730 O O . THR A 1 94 ? -7.738 -7.869 -13.250 1.00 49.53 94 THR A O 1
ATOM 733 N N . LYS A 1 95 ? -5.724 -8.619 -13.932 1.00 41.97 95 LYS A N 1
ATOM 734 C CA . LYS A 1 95 ? -5.873 -8.208 -15.327 1.00 41.97 95 LYS A CA 1
ATOM 735 C C . LYS A 1 95 ? -6.965 -9.113 -15.900 1.00 41.97 95 LYS A C 1
ATOM 737 O O . LYS A 1 95 ? -6.738 -10.317 -16.003 1.00 41.97 95 LYS A O 1
ATOM 742 N N . ALA A 1 96 ? -8.156 -8.551 -16.098 1.00 34.00 96 ALA A N 1
ATOM 743 C CA . ALA A 1 96 ? -9.181 -9.154 -16.938 1.00 34.00 96 ALA A CA 1
ATOM 744 C C . ALA A 1 96 ? -8.702 -9.133 -18.394 1.00 34.00 96 ALA A C 1
ATOM 746 O O . ALA A 1 96 ? -7.969 -8.175 -18.744 1.00 34.00 96 ALA A O 1
#

Secondary structure (DSSP, 8-state):
----PPPTTT--S-EEEE-SSS-EEEETTT--EE-HHHHHH-TTSTTHHHHHHHHHHTT-HHHHHHHHHHHH---HHHHHHHHHT--HHHH-----